Protein AF-A0A1G5FAT8-F1 (afdb_monomer_lite)

Sequence (98 aa):
MTKFECDLVTDLLPRYIDKKTSEESNRFIEEHINECQDCKELYEAMVADVAVDAKQSPIKRRFRLNGIMKMALIVLGYFVVIIIALFIFSYILLNGVI

pLDDT: mean 84.08, std 16.05, range [41.69, 96.62]

Foldseek 3Di:
DDPVLLVVLVVCLVCVLVVNDDPVVVVSNVVCLVVDVVSVVVNVVVVVVVVVVVVDDPPPPPPVVVVVVVVVVVVVVVVVVVVVVVVVVVVCVVVPVD

Secondary structure (DSSP, 8-state):
--HHHHHHHHHHHHHHHTT-S-HHHHHHHHHHHHH-HHHHHHHHHHHHHHHHHHHS-S------HHHHHHHHHHHHHHHHHHHHHHHHHHHHHHTT--

Structure (mmCIF, N/CA/C/O backbone):
data_AF-A0A1G5FAT8-F1
#
_entry.id   AF-A0A1G5FAT8-F1
#
loop_
_atom_site.group_PDB
_atom_site.id
_atom_site.type_symbol
_atom_site.label_atom_id
_atom_site.label_alt_id
_atom_site.label_comp_id
_atom_site.label_asym_id
_atom_site.label_entity_id
_atom_site.label_seq_id
_atom_site.pdbx_PDB_ins_code
_atom_site.Cartn_x
_atom_site.Cartn_y
_atom_site.Cartn_z
_atom_site.occupancy
_atom_site.B_iso_or_equiv
_atom_site.auth_seq_id
_atom_site.auth_comp_id
_atom_site.auth_asym_id
_atom_site.auth_atom_id
_atom_site.pdbx_PDB_model_num
ATOM 1 N N . MET A 1 1 ? -23.013 6.376 22.396 1.00 67.81 1 MET A N 1
ATOM 2 C CA . MET A 1 1 ? -22.058 6.579 21.293 1.00 67.81 1 MET A CA 1
ATOM 3 C C . MET A 1 1 ? -22.394 7.830 20.514 1.00 67.81 1 MET A C 1
ATOM 5 O O . MET A 1 1 ? -23.565 8.070 20.228 1.00 67.81 1 MET A O 1
ATOM 9 N N . THR A 1 2 ? -21.388 8.657 20.240 1.00 84.50 2 THR A N 1
ATOM 10 C CA . THR A 1 2 ? -21.527 9.871 19.428 1.00 84.50 2 THR A CA 1
ATOM 11 C C . THR A 1 2 ? -21.215 9.575 17.964 1.00 84.50 2 THR A C 1
ATOM 13 O O . THR A 1 2 ? -20.406 8.707 17.652 1.00 84.50 2 THR A O 1
ATOM 16 N N . LYS A 1 3 ? -21.817 10.339 17.046 1.00 89.19 3 LYS A N 1
ATOM 17 C CA . LYS A 1 3 ? -21.551 10.201 15.607 1.00 89.19 3 LYS A CA 1
ATOM 18 C C . LYS A 1 3 ? -20.058 10.348 15.265 1.00 89.19 3 LYS A C 1
ATOM 20 O O . LYS A 1 3 ? -19.551 9.622 14.424 1.00 89.19 3 LYS A O 1
ATOM 25 N N . PHE A 1 4 ? -19.361 11.253 15.953 1.00 93.81 4 PHE A N 1
ATOM 26 C CA . PHE A 1 4 ? -17.934 11.495 15.744 1.00 93.81 4 PHE A CA 1
ATOM 27 C C . PHE A 1 4 ? -17.070 10.270 16.073 1.00 93.81 4 PHE A C 1
ATOM 29 O O . PHE A 1 4 ? -16.143 9.962 15.331 1.00 93.81 4 PHE A O 1
ATOM 36 N N . GLU A 1 5 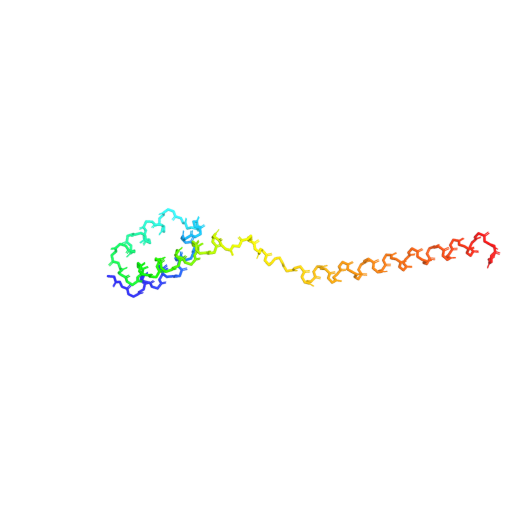? -17.378 9.555 17.159 1.00 94.50 5 GLU A N 1
ATOM 37 C CA . GLU A 1 5 ? -16.658 8.328 17.521 1.00 94.50 5 GLU A CA 1
ATOM 38 C C . GLU A 1 5 ? -16.869 7.231 16.472 1.00 94.50 5 GLU A C 1
ATOM 40 O O . GLU A 1 5 ? -15.910 6.554 16.112 1.00 94.50 5 GLU A O 1
ATOM 45 N N . CYS A 1 6 ? -18.087 7.099 15.933 1.00 96.00 6 CYS A N 1
ATOM 46 C CA . CYS A 1 6 ? -18.378 6.145 14.861 1.00 96.00 6 CYS A CA 1
ATOM 47 C C . CYS A 1 6 ? -17.601 6.469 13.576 1.00 96.00 6 CYS A C 1
ATOM 49 O O . CYS A 1 6 ? -17.025 5.568 12.963 1.00 96.00 6 CYS A O 1
ATOM 51 N N . ASP A 1 7 ? -17.559 7.745 13.177 1.00 95.62 7 ASP A N 1
ATOM 52 C CA . ASP A 1 7 ? -16.811 8.199 11.997 1.00 95.62 7 ASP A CA 1
ATOM 53 C C . ASP A 1 7 ? -15.305 7.919 12.181 1.00 95.62 7 ASP A C 1
ATOM 55 O O . ASP A 1 7 ? -14.658 7.342 11.306 1.00 95.62 7 ASP A O 1
ATOM 59 N N . LEU A 1 8 ? -14.762 8.223 13.367 1.00 95.88 8 LEU A N 1
ATOM 60 C CA . LEU A 1 8 ? -13.364 7.951 13.705 1.00 95.88 8 LEU A CA 1
ATOM 61 C C . LEU A 1 8 ? -13.036 6.452 13.676 1.00 95.88 8 LEU A C 1
ATOM 63 O O . LEU A 1 8 ? -12.013 6.056 13.115 1.00 95.88 8 LEU A O 1
ATOM 67 N N . VAL A 1 9 ? -13.879 5.608 14.279 1.00 96.12 9 VAL A N 1
ATOM 68 C CA . VAL A 1 9 ? -13.682 4.152 14.260 1.00 96.12 9 VAL A CA 1
ATOM 69 C C . VAL A 1 9 ? -13.748 3.631 12.835 1.00 96.12 9 VAL A C 1
ATOM 71 O O . VAL A 1 9 ? -12.870 2.867 12.453 1.00 96.12 9 VAL A O 1
ATOM 74 N N . THR A 1 10 ? -14.707 4.088 12.031 1.00 94.31 10 THR A N 1
ATOM 75 C CA . THR A 1 10 ? -14.853 3.700 10.620 1.00 94.31 10 THR A CA 1
ATOM 76 C C . THR A 1 10 ? -13.601 4.021 9.802 1.00 94.31 10 THR A C 1
ATOM 78 O O . THR A 1 10 ? -13.127 3.169 9.050 1.00 94.31 10 THR A O 1
ATOM 81 N N . ASP A 1 11 ? -13.008 5.201 9.996 1.00 95.25 11 ASP A N 1
ATOM 82 C CA . ASP A 1 11 ? -11.772 5.605 9.315 1.00 95.25 11 ASP A CA 1
ATOM 83 C C . ASP A 1 11 ? -10.553 4.768 9.747 1.00 95.25 11 ASP A C 1
ATOM 85 O O . ASP A 1 11 ? -9.646 4.493 8.952 1.00 95.25 11 ASP A O 1
ATOM 89 N N . LEU A 1 12 ? -10.510 4.350 11.016 1.00 95.88 12 LEU A N 1
ATOM 90 C CA . LEU A 1 12 ? -9.411 3.560 11.576 1.00 95.88 12 LEU A CA 1
ATOM 91 C C . LEU A 1 12 ? -9.578 2.050 11.369 1.00 95.88 12 LEU A C 1
ATOM 93 O O . LEU A 1 12 ? -8.577 1.326 11.379 1.00 95.88 12 LEU A O 1
ATOM 97 N N . LEU A 1 13 ? -10.802 1.574 11.144 1.00 94.88 13 LEU A N 1
ATOM 98 C CA . LEU A 1 13 ? -11.160 0.158 11.078 1.00 94.88 13 LEU A CA 1
ATOM 99 C C . LEU A 1 13 ? -10.326 -0.636 10.061 1.00 94.88 13 LEU A C 1
ATOM 101 O O . LEU A 1 13 ? -9.808 -1.693 10.431 1.00 94.88 13 LEU A O 1
ATOM 105 N N . PRO A 1 14 ? -10.066 -0.131 8.834 1.00 91.31 14 PRO A N 1
ATOM 106 C CA . PRO A 1 14 ? -9.216 -0.841 7.880 1.00 91.31 14 PRO A CA 1
ATOM 107 C C . PRO A 1 14 ? -7.792 -1.043 8.410 1.00 91.31 14 PRO A C 1
ATOM 109 O O . PRO A 1 14 ? -7.183 -2.093 8.220 1.00 91.31 14 PRO A O 1
ATOM 112 N N . ARG A 1 15 ? -7.250 -0.043 9.118 1.00 92.88 15 ARG A N 1
ATOM 113 C CA . ARG A 1 15 ? -5.903 -0.110 9.704 1.00 92.88 15 ARG A CA 1
ATOM 114 C C . ARG A 1 15 ? -5.852 -1.040 10.913 1.00 92.88 15 ARG A C 1
ATOM 116 O O . ARG A 1 15 ? -4.819 -1.675 11.122 1.00 92.88 15 ARG A O 1
ATOM 123 N N . TYR A 1 16 ? -6.934 -1.106 11.686 1.00 93.56 16 TYR A N 1
ATOM 124 C CA . TYR A 1 16 ? -7.089 -2.027 12.810 1.00 93.56 16 TYR A CA 1
ATOM 125 C C . TYR A 1 16 ? -7.112 -3.486 12.345 1.00 93.56 16 TYR A C 1
ATOM 127 O O . TYR A 1 16 ? -6.341 -4.300 12.853 1.00 93.56 16 TYR A O 1
ATOM 135 N N . ILE A 1 17 ? -7.896 -3.800 11.307 1.00 90.81 17 ILE A N 1
ATOM 136 C CA . ILE A 1 17 ? -7.937 -5.137 10.683 1.00 90.81 17 ILE A CA 1
ATOM 137 C C . ILE A 1 17 ? -6.545 -5.540 10.165 1.00 90.81 17 ILE A C 1
ATOM 139 O O . ILE A 1 17 ? -6.089 -6.662 10.387 1.00 90.81 17 ILE A O 1
ATOM 143 N N . ASP A 1 18 ? -5.823 -4.591 9.567 1.00 90.50 18 ASP A N 1
ATOM 144 C CA . ASP A 1 18 ? -4.436 -4.749 9.119 1.00 90.50 18 ASP A CA 1
ATOM 145 C C . ASP A 1 18 ? -3.396 -4.849 10.258 1.00 90.50 18 ASP A C 1
ATOM 147 O O . ASP A 1 18 ? -2.204 -5.013 9.980 1.00 90.50 18 ASP A O 1
ATOM 151 N N . LYS A 1 19 ? -3.811 -4.723 11.527 1.00 89.56 19 LYS A N 1
ATOM 152 C CA . LYS A 1 19 ? -2.951 -4.676 12.726 1.00 89.56 19 LYS A CA 1
ATOM 153 C C . LYS A 1 19 ? -1.881 -3.572 12.673 1.00 89.56 19 LYS A C 1
ATOM 155 O O . LYS A 1 19 ? -0.738 -3.778 13.079 1.00 89.56 19 LYS A O 1
ATOM 160 N N . LYS A 1 20 ? -2.241 -2.391 12.153 1.00 91.94 20 LYS A N 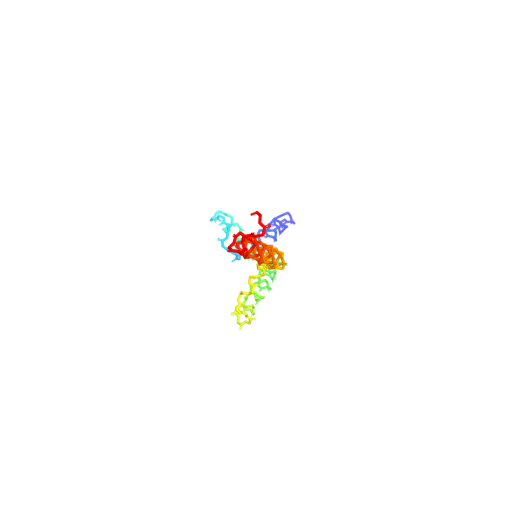1
ATOM 161 C CA . LYS A 1 20 ? -1.358 -1.211 11.969 1.00 91.94 20 LYS A CA 1
ATOM 162 C C . LYS A 1 20 ? -1.732 -0.016 12.857 1.00 91.94 20 LYS A C 1
ATOM 164 O O . LYS A 1 20 ? -1.410 1.135 12.533 1.00 91.94 20 LYS A O 1
ATOM 169 N N . THR A 1 21 ? -2.447 -0.278 13.936 1.00 92.00 21 THR A N 1
ATOM 170 C CA . THR A 1 21 ? -2.894 0.680 14.953 1.00 92.00 21 THR A CA 1
ATOM 171 C C . THR A 1 21 ? -2.119 0.459 16.253 1.00 92.00 21 THR A C 1
ATOM 173 O O . THR A 1 21 ? -1.559 -0.615 16.474 1.00 92.00 21 THR A O 1
ATOM 176 N N . SER A 1 22 ? -2.021 1.492 17.093 1.00 95.00 22 SER A N 1
ATOM 177 C CA . SER A 1 22 ? -1.404 1.364 18.418 1.00 95.00 22 SER A CA 1
ATOM 178 C C . SER A 1 22 ? -2.314 0.581 19.369 1.00 95.00 22 SER A C 1
ATOM 180 O O . SER A 1 22 ? -3.516 0.471 19.135 1.00 95.00 22 SER A O 1
ATOM 182 N N . GLU A 1 23 ? -1.760 0.074 20.471 1.00 95.12 23 GLU A N 1
ATOM 183 C CA . GLU A 1 23 ? -2.544 -0.628 21.500 1.00 95.12 23 GLU A CA 1
ATOM 184 C C . GLU A 1 23 ? -3.656 0.247 22.092 1.00 95.12 23 GLU A C 1
ATOM 186 O O . GLU A 1 23 ? -4.765 -0.229 22.321 1.00 95.12 23 GLU A O 1
ATOM 191 N N . GLU A 1 24 ? -3.385 1.538 22.286 1.00 94.44 24 GLU A N 1
ATOM 192 C CA . GLU A 1 24 ? -4.379 2.503 22.758 1.00 94.44 24 GLU A CA 1
ATOM 193 C C . GLU A 1 24 ? -5.552 2.628 21.776 1.00 94.44 24 GLU A C 1
ATOM 195 O O . GLU A 1 24 ? -6.711 2.537 22.178 1.00 94.44 24 GLU A O 1
ATOM 200 N N . SER A 1 25 ? -5.262 2.754 20.476 1.00 93.75 25 SER A N 1
ATOM 201 C CA . SER A 1 25 ? -6.301 2.789 19.445 1.00 93.75 25 SER A CA 1
ATOM 202 C C . SER A 1 25 ? -7.066 1.469 19.352 1.00 93.75 25 SER A C 1
ATOM 204 O O . SER A 1 25 ? -8.273 1.498 19.147 1.00 93.75 25 SER A O 1
ATOM 206 N N . ASN A 1 26 ? -6.398 0.324 19.531 1.00 95.88 26 ASN A N 1
ATOM 207 C CA . ASN A 1 26 ? -7.059 -0.984 19.523 1.00 95.88 26 ASN A CA 1
ATOM 208 C C . ASN A 1 26 ? -8.104 -1.076 20.630 1.00 95.88 26 ASN A C 1
ATOM 210 O O . ASN A 1 26 ? -9.243 -1.431 20.354 1.00 95.88 26 ASN A O 1
ATOM 214 N N . ARG A 1 27 ? -7.734 -0.692 21.856 1.00 96.62 27 ARG A N 1
ATOM 215 C CA . ARG A 1 27 ? -8.654 -0.702 22.996 1.00 96.62 27 ARG A CA 1
ATOM 216 C C . ARG A 1 27 ? -9.871 0.181 22.755 1.00 96.62 27 ARG A C 1
ATOM 218 O O . ARG A 1 27 ? -10.988 -0.273 22.961 1.00 96.62 27 ARG A O 1
ATOM 225 N N . PHE A 1 28 ? -9.659 1.404 22.268 1.00 96.06 28 PHE A N 1
ATOM 226 C CA . PHE A 1 28 ? -10.754 2.317 21.933 1.00 96.06 28 PHE A CA 1
ATOM 227 C C . PHE A 1 28 ? -11.698 1.727 20.873 1.00 96.06 28 PHE A C 1
ATOM 229 O O . PHE A 1 28 ? -12.915 1.768 21.035 1.00 96.06 28 PHE A O 1
ATOM 236 N N . ILE A 1 29 ? -11.145 1.152 19.801 1.00 96.44 29 ILE A N 1
ATOM 237 C CA . ILE A 1 29 ? -11.928 0.538 18.722 1.00 96.44 29 ILE A CA 1
ATOM 238 C C . ILE A 1 29 ? -12.707 -0.681 19.238 1.00 96.44 29 ILE A C 1
ATOM 240 O O . ILE A 1 29 ? -13.880 -0.831 18.912 1.00 96.44 29 ILE A O 1
ATOM 244 N N . GLU A 1 30 ? -12.090 -1.531 20.060 1.00 96.19 30 GLU A N 1
ATOM 245 C CA . GLU A 1 30 ? -12.729 -2.714 20.652 1.00 96.19 30 GLU A CA 1
ATOM 246 C C . GLU A 1 30 ? -13.858 -2.341 21.615 1.00 96.19 30 GLU A C 1
ATOM 248 O O . GLU A 1 30 ? -14.948 -2.907 21.533 1.00 96.19 30 GLU A O 1
ATOM 253 N N . GLU A 1 31 ? -13.624 -1.374 22.503 1.00 95.69 31 GLU A N 1
ATOM 254 C CA . GLU A 1 31 ? -14.650 -0.832 23.397 1.00 95.69 31 GLU A CA 1
ATOM 255 C C . GLU A 1 31 ? -15.824 -0.272 22.570 1.00 95.69 31 GLU A C 1
ATOM 257 O O . GLU A 1 31 ? -16.978 -0.625 22.814 1.00 95.69 31 GLU A O 1
ATOM 262 N N . HIS A 1 32 ? -15.540 0.485 21.503 1.00 96.06 32 HIS A N 1
ATOM 263 C CA . HIS A 1 32 ? -16.574 1.044 20.633 1.00 96.06 32 HIS A CA 1
ATOM 264 C C . HIS A 1 32 ? -17.374 -0.020 19.866 1.00 96.06 32 HIS A C 1
ATOM 266 O O . HIS A 1 32 ? -18.600 0.048 19.831 1.00 96.06 32 HIS A O 1
ATOM 272 N N . ILE A 1 33 ? -16.714 -1.010 19.257 1.00 95.94 33 ILE A N 1
ATOM 273 C CA . ILE A 1 33 ? -17.375 -2.094 18.508 1.00 95.94 33 ILE A CA 1
ATOM 274 C C . ILE A 1 33 ? -18.281 -2.929 19.423 1.00 95.94 33 ILE A C 1
ATOM 276 O O . ILE A 1 33 ? -19.333 -3.396 18.992 1.00 95.94 33 ILE A O 1
ATOM 280 N N . ASN A 1 34 ? -17.910 -3.103 20.693 1.00 94.81 34 ASN A N 1
ATOM 281 C CA . ASN A 1 34 ? -18.744 -3.829 21.652 1.00 94.81 34 ASN A CA 1
ATOM 282 C C . ASN A 1 34 ? -20.022 -3.067 22.037 1.00 94.81 34 ASN A C 1
ATOM 284 O O . ASN A 1 34 ? -21.025 -3.696 22.374 1.00 94.81 34 ASN A O 1
ATOM 288 N N . GLU A 1 35 ? -19.999 -1.735 21.976 1.00 94.38 35 GLU A N 1
ATOM 289 C CA . GLU A 1 35 ? -21.118 -0.874 22.377 1.00 94.38 35 GLU A CA 1
ATOM 290 C C . GLU A 1 35 ? -21.939 -0.326 21.196 1.00 94.38 35 GLU A C 1
ATOM 292 O O . GLU A 1 35 ? -23.060 0.149 21.389 1.00 94.38 35 GLU A O 1
ATOM 297 N N . CYS A 1 36 ? -21.405 -0.381 19.973 1.00 95.88 36 CYS A N 1
ATOM 298 C CA . CYS A 1 36 ? -22.012 0.175 18.766 1.00 95.88 36 CYS A CA 1
ATOM 299 C C . CYS A 1 36 ? -22.332 -0.922 17.744 1.00 95.88 36 CYS A C 1
ATOM 301 O O . CYS A 1 36 ? -21.442 -1.447 17.071 1.00 95.88 36 CYS A O 1
ATOM 303 N N . GLN A 1 37 ? -23.623 -1.226 17.591 1.00 94.06 37 GLN A N 1
ATOM 304 C CA . GLN A 1 37 ? -24.100 -2.253 16.660 1.00 94.06 37 GLN A CA 1
ATOM 305 C C . GLN A 1 37 ? -23.713 -1.944 15.203 1.00 94.06 37 GLN A C 1
ATOM 307 O O . GLN A 1 37 ? -23.232 -2.833 14.508 1.00 94.06 37 GLN A O 1
ATOM 312 N N . ASP A 1 38 ? -23.831 -0.687 14.767 1.00 93.88 38 ASP A N 1
ATOM 313 C CA . ASP A 1 38 ? -23.510 -0.282 13.391 1.00 93.88 38 ASP A CA 1
ATOM 314 C C . ASP A 1 38 ? -22.026 -0.521 13.057 1.00 93.88 38 ASP A C 1
ATOM 316 O O . ASP A 1 38 ? -21.681 -1.079 12.013 1.00 93.88 38 ASP A O 1
ATOM 320 N N . CYS A 1 39 ? -21.124 -0.141 13.968 1.00 95.25 39 CYS A N 1
AT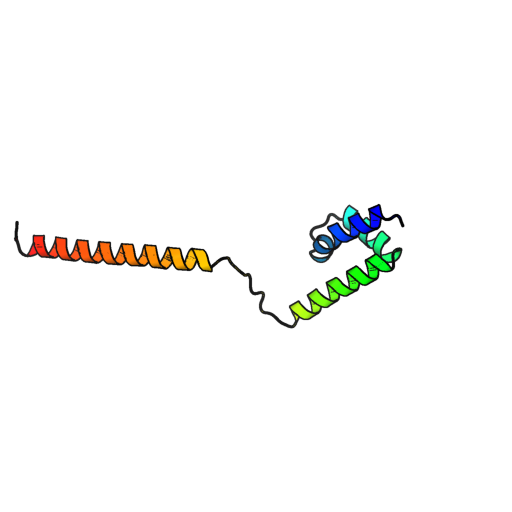OM 321 C CA . CYS A 1 39 ? -19.686 -0.346 13.783 1.00 95.25 39 CYS A CA 1
ATOM 322 C C . CYS A 1 39 ? -19.293 -1.824 13.887 1.00 95.25 39 CYS A C 1
ATOM 324 O O . CYS A 1 39 ? -18.350 -2.252 13.219 1.00 95.25 39 CYS A O 1
ATOM 326 N N . LYS A 1 40 ? -20.024 -2.614 14.681 1.00 95.31 40 LYS A N 1
ATOM 327 C CA . LYS A 1 40 ? -19.845 -4.064 14.758 1.00 95.31 40 LYS A CA 1
ATOM 328 C C . LYS A 1 40 ? -20.225 -4.760 13.459 1.00 95.31 40 LYS A C 1
ATOM 330 O O . LYS A 1 40 ? -19.438 -5.554 12.954 1.00 95.31 40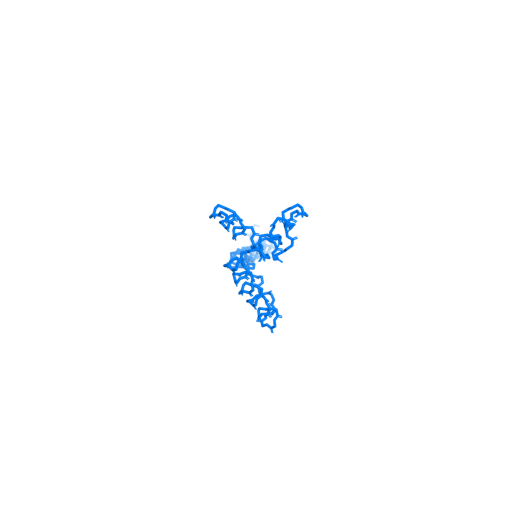 LYS A O 1
ATOM 335 N N . GLU A 1 41 ? -21.384 -4.433 12.898 1.00 94.56 41 GLU A N 1
ATOM 336 C CA . GLU A 1 41 ? -21.827 -4.981 11.612 1.00 94.56 41 GLU A CA 1
ATOM 337 C C . GLU A 1 41 ? -20.846 -4.621 10.490 1.00 94.56 41 GLU A C 1
ATOM 339 O O . GLU A 1 41 ? -20.480 -5.478 9.683 1.00 94.56 41 GLU A O 1
ATOM 344 N N . LEU A 1 42 ? -20.340 -3.382 10.483 1.00 93.56 42 LEU A N 1
ATOM 345 C CA . LEU A 1 42 ? -19.315 -2.951 9.534 1.00 93.56 42 LEU A CA 1
ATOM 346 C C . LEU A 1 42 ? -18.007 -3.745 9.684 1.00 93.56 42 LEU A C 1
ATOM 348 O O . LEU A 1 42 ? -17.428 -4.176 8.686 1.00 93.56 42 LEU A O 1
ATOM 352 N N . TYR A 1 43 ? -17.545 -3.955 10.920 1.00 94.62 43 TYR A N 1
ATOM 353 C CA . TYR A 1 43 ? -16.358 -4.760 11.206 1.00 94.62 43 TYR A CA 1
ATOM 354 C C . TYR A 1 43 ? -16.521 -6.205 10.728 1.00 94.62 43 TYR A C 1
ATOM 356 O O . TYR A 1 43 ? -15.648 -6.722 10.030 1.00 94.62 43 TYR A O 1
ATOM 364 N N . GLU A 1 44 ? -17.646 -6.844 11.051 1.00 92.25 44 GLU A N 1
ATOM 365 C CA . GLU A 1 44 ? -17.941 -8.217 10.636 1.00 92.25 44 GLU A CA 1
ATOM 366 C C . GLU A 1 44 ? -17.987 -8.348 9.106 1.00 92.25 44 GLU A C 1
ATOM 368 O O . GLU A 1 44 ? -17.390 -9.278 8.557 1.00 92.25 44 GLU A O 1
ATOM 373 N N . ALA A 1 45 ? -18.608 -7.389 8.409 1.00 89.50 45 ALA A N 1
ATOM 374 C CA . ALA A 1 45 ? -18.642 -7.350 6.948 1.00 89.50 45 ALA A CA 1
ATOM 375 C C . ALA A 1 45 ? -17.233 -7.239 6.335 1.00 89.50 45 ALA A C 1
ATOM 377 O O . ALA A 1 45 ? -16.884 -8.009 5.440 1.00 89.50 45 ALA A O 1
ATOM 378 N N . MET A 1 46 ? -16.387 -6.343 6.856 1.00 86.25 46 MET A N 1
ATOM 379 C CA . MET A 1 46 ? -15.014 -6.172 6.363 1.00 86.25 46 MET A CA 1
ATOM 380 C C . MET A 1 46 ? -14.130 -7.397 6.635 1.00 86.25 46 MET A C 1
ATOM 382 O O . MET A 1 46 ? -13.322 -7.782 5.791 1.00 86.25 46 MET A O 1
ATOM 386 N N . VAL A 1 47 ? -14.267 -8.035 7.802 1.00 85.75 47 VAL A N 1
ATOM 387 C CA . VAL A 1 47 ? -13.506 -9.250 8.137 1.00 85.75 47 VAL A CA 1
ATOM 388 C C . VAL A 1 47 ? -13.954 -10.440 7.284 1.00 85.75 47 VAL A C 1
ATOM 390 O O . VAL A 1 47 ? -13.115 -11.253 6.883 1.00 85.75 47 VAL A O 1
ATOM 393 N N . ALA A 1 48 ? -15.249 -10.538 6.967 1.00 81.81 48 ALA A N 1
ATOM 394 C CA . ALA A 1 48 ? -15.774 -11.566 6.074 1.00 81.81 48 ALA A CA 1
ATOM 395 C C . ALA A 1 48 ? -15.171 -11.457 4.663 1.00 81.81 48 ALA A C 1
ATOM 397 O O . ALA A 1 48 ? -14.702 -12.468 4.136 1.00 81.81 48 ALA A O 1
ATOM 398 N N . ASP A 1 49 ? -15.088 -10.250 4.097 1.00 70.44 49 ASP A N 1
ATOM 399 C CA . ASP A 1 49 ? -14.451 -10.015 2.792 1.00 70.44 49 ASP A CA 1
ATOM 400 C C . ASP A 1 49 ? -12.971 -10.438 2.794 1.00 70.44 49 ASP A C 1
ATOM 402 O O . ASP A 1 49 ? -12.519 -11.157 1.897 1.00 70.44 49 ASP A O 1
ATOM 406 N N . VAL A 1 50 ? -12.227 -10.108 3.857 1.00 66.88 50 VAL A N 1
ATOM 407 C CA . VAL A 1 50 ? -10.822 -10.529 4.020 1.00 66.88 50 VAL A CA 1
ATOM 408 C C . VAL A 1 50 ? -10.687 -12.058 4.091 1.00 66.88 50 VAL A C 1
ATOM 410 O O . VAL A 1 50 ? -9.741 -12.631 3.541 1.00 66.88 50 VAL A O 1
ATOM 413 N N . ALA A 1 51 ? -11.625 -12.750 4.741 1.00 62.25 51 ALA A N 1
ATOM 414 C CA . ALA A 1 51 ? -11.614 -14.209 4.838 1.00 62.25 51 ALA A CA 1
ATOM 415 C C . ALA A 1 51 ? -11.937 -14.899 3.498 1.00 62.25 51 ALA A C 1
ATOM 417 O O . ALA A 1 51 ? -11.397 -15.976 3.214 1.00 62.25 51 ALA A O 1
ATOM 418 N N . VAL A 1 52 ? -12.785 -14.288 2.664 1.00 59.97 52 VAL A N 1
ATOM 419 C CA . VAL A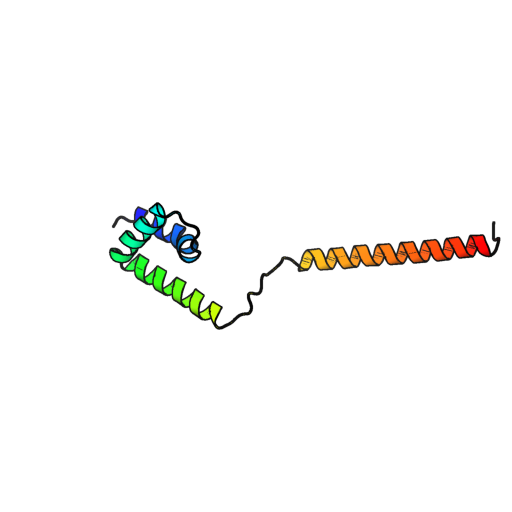 1 52 ? -13.076 -14.769 1.304 1.00 59.97 52 VAL A CA 1
ATOM 420 C C . VAL A 1 52 ? -11.858 -14.570 0.396 1.00 59.97 52 VAL A C 1
ATOM 422 O O . VAL A 1 52 ? -11.449 -15.517 -0.284 1.00 59.97 52 VAL A O 1
ATOM 425 N N . ASP A 1 53 ? -11.202 -13.410 0.467 1.00 55.62 53 ASP A N 1
ATOM 426 C CA . ASP A 1 53 ? -9.974 -13.121 -0.284 1.00 55.62 53 ASP A CA 1
ATOM 427 C C . ASP A 1 53 ? -8.810 -14.051 0.101 1.00 55.62 53 ASP A C 1
ATOM 429 O O . ASP A 1 53 ? -8.053 -14.499 -0.768 1.00 55.62 53 ASP A O 1
ATOM 433 N N . ALA A 1 54 ? -8.696 -14.424 1.382 1.00 56.12 54 ALA A N 1
ATOM 434 C CA . ALA A 1 54 ? -7.678 -15.359 1.866 1.00 56.12 54 ALA A CA 1
ATOM 435 C C . ALA A 1 54 ? -7.850 -16.790 1.320 1.00 56.12 54 ALA A C 1
ATOM 437 O O . ALA A 1 54 ? -6.867 -17.524 1.186 1.00 56.12 54 ALA A O 1
ATOM 438 N N . LYS A 1 55 ? -9.080 -17.198 0.974 1.00 50.50 55 LYS A N 1
ATOM 439 C CA . LYS A 1 55 ? -9.363 -18.497 0.336 1.00 50.50 55 LYS A CA 1
ATOM 440 C C . LYS A 1 55 ? -9.312 -18.453 -1.193 1.00 50.50 55 LYS A C 1
ATOM 442 O O . LYS A 1 55 ? -9.223 -19.515 -1.808 1.00 50.50 55 LYS A O 1
ATOM 447 N N . GLN A 1 56 ? -9.345 -17.270 -1.808 1.00 46.41 56 GLN A N 1
ATOM 448 C CA . GLN A 1 56 ? -9.432 -17.105 -3.260 1.00 46.41 56 GLN A CA 1
ATOM 449 C C . GLN A 1 56 ? -8.431 -16.104 -3.855 1.00 46.41 56 GLN A C 1
ATOM 451 O O . GLN A 1 56 ? -8.769 -15.414 -4.804 1.00 46.41 56 GLN A O 1
ATOM 456 N N . SER A 1 57 ? -7.168 -16.031 -3.428 1.00 41.69 57 SER A N 1
ATOM 457 C CA . SER A 1 57 ? -6.125 -15.569 -4.363 1.00 41.69 57 SER A CA 1
ATOM 458 C C . SER A 1 57 ? -4.697 -15.835 -3.881 1.00 41.69 57 SER A C 1
ATOM 460 O O . SER A 1 57 ? -4.369 -15.578 -2.723 1.00 41.69 57 SER A O 1
ATOM 462 N N . PRO A 1 58 ? -3.771 -16.242 -4.773 1.00 45.44 58 PRO A N 1
ATOM 463 C CA . PRO A 1 58 ? -2.388 -15.847 -4.586 1.00 45.44 58 PRO A CA 1
ATOM 464 C C . PRO A 1 58 ? -2.381 -14.325 -4.701 1.00 45.44 58 PRO A C 1
ATOM 466 O O . PRO A 1 58 ? -2.744 -13.800 -5.753 1.00 45.44 58 PRO A O 1
ATOM 469 N N . ILE A 1 59 ? -2.017 -13.643 -3.613 1.00 50.88 59 ILE A N 1
ATOM 470 C CA . ILE A 1 59 ? -1.859 -12.190 -3.496 1.00 50.88 59 ILE A CA 1
ATOM 471 C C . ILE A 1 59 ? -1.274 -11.642 -4.805 1.00 50.88 59 ILE A C 1
ATOM 473 O O . ILE A 1 59 ? -0.056 -11.627 -5.016 1.00 50.88 59 ILE A O 1
ATOM 477 N N . LYS A 1 60 ? -2.142 -11.186 -5.716 1.00 48.34 60 LYS A N 1
ATOM 478 C CA . LYS A 1 60 ? -1.729 -10.456 -6.908 1.00 48.34 60 LYS A CA 1
ATOM 479 C C . LYS A 1 60 ? -1.406 -9.067 -6.403 1.00 48.34 60 LYS A C 1
ATOM 481 O O . LYS A 1 60 ? -2.199 -8.137 -6.519 1.00 48.34 60 LYS A O 1
ATOM 486 N N . ARG A 1 61 ? -0.201 -8.919 -5.846 1.00 48.66 61 ARG A N 1
ATOM 487 C CA . ARG A 1 61 ? 0.457 -7.620 -5.800 1.00 48.66 61 ARG A CA 1
ATOM 488 C C . ARG A 1 61 ? 0.404 -7.097 -7.231 1.00 48.66 61 ARG A C 1
ATOM 490 O O . ARG A 1 61 ? 1.140 -7.576 -8.092 1.00 48.66 61 ARG A O 1
ATOM 497 N N . ARG A 1 62 ? -0.478 -6.129 -7.500 1.00 48.12 62 ARG A N 1
ATOM 498 C CA . ARG A 1 62 ? -0.371 -5.248 -8.666 1.00 48.12 62 ARG A CA 1
ATOM 499 C C . ARG A 1 62 ? 0.893 -4.415 -8.456 1.00 48.12 62 ARG A C 1
ATOM 501 O O . ARG A 1 62 ? 0.835 -3.221 -8.185 1.00 48.12 62 ARG A O 1
ATOM 508 N N . PHE A 1 63 ? 2.064 -5.046 -8.553 1.00 54.09 63 PHE A N 1
ATOM 509 C CA . PHE A 1 63 ? 3.256 -4.301 -8.900 1.00 54.09 63 PHE A CA 1
ATOM 510 C C . PHE A 1 63 ? 2.909 -3.586 -10.203 1.00 54.09 63 PHE A C 1
ATOM 512 O O . PHE A 1 63 ? 2.344 -4.194 -11.116 1.00 54.09 63 PHE A O 1
ATOM 519 N N . ARG A 1 64 ? 3.184 -2.282 -10.272 1.00 55.22 64 ARG A N 1
ATOM 520 C CA . ARG A 1 64 ? 3.006 -1.447 -11.469 1.00 55.22 64 ARG A CA 1
ATOM 521 C C . ARG A 1 64 ? 4.020 -1.860 -12.555 1.00 55.22 64 ARG A C 1
ATOM 523 O O . ARG A 1 64 ? 4.818 -1.056 -13.021 1.00 55.22 64 ARG A O 1
ATOM 530 N N . LEU A 1 65 ? 4.012 -3.138 -12.934 1.00 61.00 65 LEU A N 1
ATOM 531 C CA . LEU A 1 65 ? 4.911 -3.797 -13.884 1.00 61.00 65 LEU A CA 1
ATOM 532 C C . LEU A 1 65 ? 4.700 -3.273 -15.306 1.00 61.00 65 LEU A C 1
ATOM 534 O O . LEU A 1 65 ? 5.604 -3.343 -16.130 1.00 61.00 65 LEU A O 1
ATOM 538 N N . ASN A 1 66 ? 3.535 -2.682 -15.578 1.00 61.12 66 ASN A N 1
ATOM 539 C CA . ASN A 1 66 ? 3.153 -2.167 -16.889 1.00 61.12 66 ASN A CA 1
ATOM 540 C C . ASN A 1 66 ? 4.115 -1.068 -17.382 1.00 61.12 66 ASN A C 1
ATOM 542 O O . ASN A 1 66 ? 4.318 -0.939 -18.586 1.00 61.12 66 ASN A O 1
ATOM 546 N N . GLY A 1 67 ? 4.698 -0.276 -16.471 1.00 65.25 67 GLY A N 1
ATOM 547 C CA . GLY A 1 67 ? 5.676 0.766 -16.811 1.00 65.25 67 GLY A CA 1
ATOM 548 C C . GLY A 1 67 ? 7.107 0.235 -16.923 1.00 65.25 67 GLY A C 1
ATOM 549 O O . GLY A 1 67 ? 7.816 0.558 -17.873 1.00 65.25 67 GLY A O 1
ATOM 550 N N . ILE A 1 68 ? 7.511 -0.632 -15.992 1.00 78.12 68 ILE A N 1
ATOM 551 C CA . ILE A 1 68 ? 8.872 -1.190 -15.926 1.00 78.12 68 ILE A CA 1
ATOM 552 C C . ILE A 1 68 ? 9.140 -2.118 -17.118 1.00 78.12 68 ILE A C 1
ATOM 554 O O . ILE A 1 68 ? 10.200 -2.044 -17.729 1.00 78.12 68 ILE A O 1
ATOM 558 N N . MET A 1 69 ? 8.158 -2.936 -17.509 1.00 76.69 69 MET A N 1
ATOM 559 C CA . MET A 1 69 ? 8.287 -3.863 -18.638 1.00 76.69 69 MET A CA 1
ATOM 56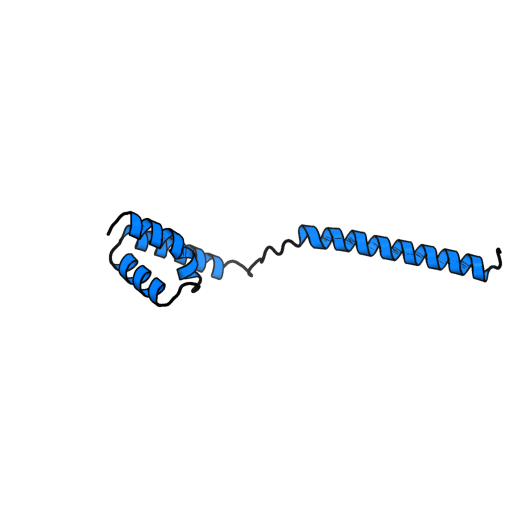0 C C . MET A 1 69 ? 8.434 -3.127 -19.979 1.00 76.69 69 MET A C 1
ATOM 562 O O . MET A 1 69 ? 9.209 -3.551 -20.832 1.00 76.69 69 MET A O 1
ATOM 566 N N . LYS A 1 70 ? 7.751 -1.983 -20.148 1.00 80.94 70 LYS A N 1
ATOM 567 C CA . LYS A 1 70 ? 7.912 -1.120 -21.331 1.00 80.94 70 LYS A CA 1
ATOM 568 C C . LYS A 1 70 ? 9.301 -0.482 -21.381 1.00 80.94 70 LYS A C 1
ATOM 570 O O . LYS A 1 70 ? 9.928 -0.490 -22.434 1.00 80.94 70 LYS A O 1
ATOM 575 N N . MET A 1 71 ? 9.797 0.020 -20.248 1.00 81.94 71 MET A N 1
ATOM 576 C CA . MET A 1 71 ? 11.147 0.590 -20.164 1.00 81.94 71 MET A CA 1
ATOM 577 C C . MET A 1 71 ? 12.235 -0.460 -20.421 1.00 81.94 71 MET A C 1
ATOM 579 O O . MET A 1 71 ? 13.184 -0.185 -21.149 1.00 81.94 71 MET A O 1
ATOM 583 N N . ALA A 1 72 ? 12.074 -1.679 -19.902 1.00 87.62 72 ALA A N 1
ATOM 584 C CA . ALA A 1 72 ? 13.023 -2.769 -20.120 1.00 87.62 72 ALA A CA 1
ATOM 585 C C . ALA A 1 72 ? 13.169 -3.140 -21.608 1.00 87.62 72 ALA A C 1
ATOM 587 O O . ALA A 1 72 ? 14.287 -3.354 -22.073 1.00 87.62 72 ALA A O 1
ATOM 588 N N . LEU A 1 73 ? 12.068 -3.158 -22.371 1.00 87.38 73 LEU A N 1
ATOM 589 C CA . LEU A 1 73 ? 12.102 -3.436 -23.813 1.00 87.38 73 LEU A CA 1
ATOM 590 C C . LEU A 1 73 ? 12.846 -2.355 -24.608 1.00 87.38 73 LEU A C 1
ATOM 592 O O . LEU A 1 73 ? 13.616 -2.683 -25.508 1.00 87.38 73 LEU A O 1
ATOM 596 N N . ILE A 1 74 ? 12.653 -1.079 -24.260 1.00 90.88 74 ILE A N 1
ATOM 597 C CA . ILE A 1 74 ? 13.341 0.042 -24.920 1.00 90.88 74 ILE A CA 1
ATOM 598 C C . ILE A 1 74 ? 14.849 -0.027 -24.652 1.00 90.88 74 ILE A C 1
ATOM 600 O O . ILE A 1 74 ? 15.650 0.094 -25.578 1.00 90.88 74 ILE A O 1
ATOM 604 N N . VAL A 1 75 ? 15.236 -0.271 -23.398 1.00 93.06 75 VAL A N 1
ATOM 605 C CA . VAL A 1 75 ? 16.646 -0.393 -23.003 1.00 93.06 75 VAL A CA 1
ATOM 606 C C . VAL A 1 75 ? 17.307 -1.576 -23.711 1.00 93.06 75 VAL A C 1
ATOM 608 O O . VAL A 1 75 ? 18.381 -1.415 -24.286 1.00 93.06 75 VAL A O 1
ATOM 611 N N . LEU A 1 76 ? 16.652 -2.742 -23.741 1.00 92.62 76 LEU A N 1
ATOM 612 C CA . LEU A 1 76 ? 17.168 -3.921 -24.439 1.00 92.62 76 LEU A CA 1
ATOM 613 C C . LEU A 1 76 ? 17.363 -3.654 -25.939 1.00 92.62 76 LEU A C 1
ATOM 615 O O . LEU A 1 76 ? 18.411 -3.989 -26.487 1.00 92.62 76 LEU A O 1
ATOM 619 N N . GLY A 1 77 ? 16.392 -3.006 -26.590 1.00 93.25 77 GLY A N 1
ATOM 620 C CA . GLY A 1 77 ? 16.500 -2.627 -28.000 1.00 93.25 77 GLY A CA 1
ATOM 621 C C . GLY A 1 77 ? 17.691 -1.705 -28.276 1.00 93.25 77 GLY A C 1
ATOM 622 O O . GLY A 1 77 ? 18.439 -1.933 -29.224 1.00 93.25 77 GLY A O 1
ATOM 623 N N . TYR A 1 78 ? 17.926 -0.715 -27.412 1.00 95.81 78 TYR A N 1
ATOM 624 C CA . TYR A 1 78 ? 19.074 0.187 -27.524 1.00 95.81 78 TYR A CA 1
ATOM 625 C C . TYR A 1 78 ? 20.419 -0.553 -27.427 1.00 95.81 78 TYR A C 1
ATOM 627 O O . TYR A 1 78 ? 21.311 -0.321 -28.244 1.00 95.81 78 TYR A O 1
ATOM 635 N N . PHE A 1 79 ? 20.550 -1.502 -26.493 1.00 95.81 79 PHE A N 1
ATOM 636 C CA . PHE A 1 79 ? 21.760 -2.323 -26.372 1.00 95.81 79 PHE A CA 1
ATOM 637 C C . PHE A 1 79 ? 22.037 -3.154 -27.629 1.00 95.81 79 PHE A C 1
ATOM 639 O O . PHE A 1 79 ? 23.184 -3.229 -28.066 1.00 95.81 79 PHE A O 1
ATOM 646 N N . VAL A 1 80 ? 21.004 -3.734 -28.248 1.00 95.69 80 VAL A N 1
ATOM 647 C CA . VAL A 1 80 ? 21.159 -4.499 -29.498 1.00 95.69 80 VAL A CA 1
ATOM 648 C C . VAL A 1 80 ? 21.686 -3.608 -30.625 1.00 95.69 80 VAL A C 1
ATOM 650 O O . VAL A 1 80 ? 22.607 -4.006 -31.336 1.00 95.69 80 VAL A O 1
ATOM 653 N N . VAL A 1 81 ? 21.162 -2.386 -30.759 1.00 95.69 81 VAL A N 1
ATOM 654 C CA . VAL A 1 81 ? 21.622 -1.425 -31.777 1.00 95.69 81 VAL A CA 1
ATOM 655 C C . VAL A 1 81 ? 23.089 -1.047 -31.566 1.00 95.69 81 VAL A C 1
ATOM 657 O O . VAL A 1 81 ? 23.855 -1.042 -32.529 1.00 95.69 81 VAL A O 1
ATOM 660 N N . ILE A 1 82 ? 23.505 -0.791 -30.320 1.00 96.25 82 ILE A N 1
ATOM 661 C CA . ILE A 1 82 ? 24.914 -0.509 -30.003 1.00 96.25 82 ILE A CA 1
ATOM 662 C C . ILE A 1 82 ? 25.807 -1.682 -30.406 1.00 96.25 82 ILE A C 1
ATOM 664 O O . ILE A 1 82 ? 26.834 -1.474 -31.047 1.00 96.25 82 ILE A O 1
ATOM 668 N N . ILE A 1 83 ? 25.421 -2.911 -30.057 1.00 96.19 83 ILE A N 1
ATOM 669 C CA . ILE A 1 83 ? 26.206 -4.106 -30.383 1.00 96.19 83 ILE A CA 1
ATOM 670 C C . ILE A 1 83 ? 26.378 -4.224 -31.900 1.00 96.19 83 ILE A C 1
ATOM 672 O O . ILE A 1 83 ? 27.500 -4.393 -32.371 1.00 96.19 83 ILE A O 1
ATOM 676 N N . ILE A 1 84 ? 25.301 -4.062 -32.675 1.00 96.38 84 ILE A N 1
ATOM 677 C CA . ILE A 1 84 ? 25.360 -4.106 -34.143 1.00 96.38 84 ILE A CA 1
ATOM 678 C C . ILE A 1 84 ? 26.303 -3.024 -34.687 1.00 96.38 84 ILE A C 1
ATOM 680 O O . ILE A 1 84 ? 27.142 -3.318 -35.537 1.00 96.38 84 ILE A O 1
ATOM 684 N N . ALA A 1 85 ? 26.217 -1.793 -34.176 1.00 95.44 85 ALA A N 1
ATOM 685 C CA . ALA A 1 85 ? 27.094 -0.703 -34.596 1.00 95.44 85 ALA A CA 1
ATOM 686 C C . ALA A 1 85 ? 28.576 -1.004 -34.307 1.00 95.44 85 ALA A C 1
ATOM 688 O O . ALA A 1 85 ? 29.426 -0.763 -35.163 1.00 95.44 85 ALA A O 1
ATOM 689 N N . LEU A 1 86 ? 28.886 -1.584 -33.143 1.00 95.69 86 LEU A N 1
ATOM 690 C CA . LEU A 1 86 ? 30.246 -2.001 -32.788 1.00 95.69 86 LEU A CA 1
ATOM 691 C C . LEU A 1 86 ? 30.763 -3.124 -33.693 1.00 95.69 86 LEU A C 1
ATOM 693 O O . LEU A 1 86 ? 31.922 -3.086 -34.102 1.00 95.69 86 LEU A O 1
ATOM 697 N N . PHE A 1 87 ? 29.913 -4.092 -34.045 1.00 95.50 87 PHE A N 1
ATOM 698 C CA . PHE A 1 87 ? 30.266 -5.150 -34.993 1.00 95.50 87 PHE A CA 1
ATOM 699 C C . PHE A 1 87 ? 30.572 -4.589 -36.384 1.00 95.50 87 PHE A C 1
ATOM 701 O O . PHE A 1 87 ? 31.585 -4.954 -36.978 1.00 95.50 87 PHE A O 1
ATOM 708 N N . ILE A 1 88 ? 29.737 -3.674 -36.884 1.00 93.25 88 ILE A N 1
ATOM 709 C CA . ILE A 1 88 ? 29.958 -3.004 -38.173 1.00 93.25 88 ILE A CA 1
ATOM 710 C C . ILE A 1 88 ? 31.265 -2.207 -38.137 1.00 93.25 88 ILE A C 1
ATOM 712 O O . ILE A 1 88 ? 32.088 -2.330 -39.040 1.00 93.25 88 ILE A O 1
ATOM 716 N N . PHE A 1 89 ? 31.488 -1.430 -37.077 1.00 93.31 89 PHE A N 1
ATOM 717 C CA . PHE A 1 89 ? 32.709 -0.647 -36.908 1.00 93.31 89 PHE A CA 1
ATOM 718 C C . PHE A 1 89 ? 33.959 -1.535 -36.863 1.00 93.31 89 PHE A C 1
ATOM 720 O O . PHE A 1 89 ? 34.929 -1.282 -37.573 1.00 93.31 89 PHE A O 1
ATOM 727 N N . SER A 1 90 ? 33.916 -2.622 -36.088 1.00 92.75 90 SER A N 1
ATOM 728 C CA . SER A 1 90 ? 35.004 -3.598 -36.021 1.00 92.75 90 SER A CA 1
ATOM 729 C C . SER A 1 90 ? 35.272 -4.244 -37.380 1.00 92.75 90 SER A C 1
ATOM 731 O O . SER A 1 90 ? 36.432 -4.371 -37.760 1.00 92.75 90 SER A O 1
ATOM 733 N N . TYR A 1 91 ? 34.228 -4.597 -38.134 1.00 93.81 91 TYR A N 1
ATOM 734 C CA . TYR A 1 91 ? 34.357 -5.155 -39.478 1.00 93.81 91 TYR A CA 1
ATOM 735 C C . TYR A 1 91 ? 35.016 -4.171 -40.454 1.00 93.81 91 TYR A C 1
ATOM 737 O O . TYR A 1 91 ? 35.895 -4.569 -41.217 1.00 93.81 91 TYR A O 1
ATOM 745 N N . ILE A 1 92 ? 34.638 -2.890 -40.415 1.00 90.81 92 ILE A N 1
ATOM 746 C CA . ILE A 1 92 ? 35.232 -1.840 -41.260 1.00 90.81 92 ILE A CA 1
ATOM 747 C C . ILE A 1 92 ? 36.729 -1.678 -40.959 1.00 90.81 92 ILE A C 1
ATOM 749 O O . ILE A 1 92 ? 37.531 -1.618 -41.891 1.00 90.81 92 ILE A O 1
ATOM 753 N N . LEU A 1 93 ? 37.113 -1.674 -39.675 1.00 87.88 93 LEU A N 1
ATOM 754 C CA . LEU A 1 93 ? 38.519 -1.616 -39.262 1.00 87.88 93 LEU A CA 1
ATOM 755 C C . LEU A 1 93 ? 39.308 -2.858 -39.691 1.00 87.88 93 LEU A C 1
ATOM 757 O O . LEU A 1 93 ? 40.431 -2.734 -40.173 1.00 87.88 93 LEU A O 1
ATOM 761 N N . LEU A 1 94 ? 38.733 -4.055 -39.532 1.00 83.44 94 LEU A N 1
ATOM 762 C CA . LEU A 1 94 ? 39.424 -5.313 -39.828 1.00 83.44 94 LEU A CA 1
ATOM 763 C C . LEU A 1 94 ? 39.671 -5.512 -41.330 1.00 83.44 94 LEU A C 1
ATOM 765 O O . LEU A 1 94 ? 40.687 -6.081 -41.716 1.00 83.44 94 LEU A O 1
ATOM 769 N N . ASN A 1 95 ? 38.747 -5.042 -42.172 1.00 85.31 95 ASN A N 1
ATOM 770 C CA . ASN A 1 95 ? 38.869 -5.121 -43.629 1.00 85.31 95 ASN A CA 1
ATOM 771 C C . ASN A 1 95 ? 39.668 -3.955 -44.233 1.00 85.31 95 ASN A C 1
ATOM 773 O O . ASN A 1 95 ? 39.776 -3.875 -45.455 1.00 85.31 95 ASN A O 1
ATOM 777 N N . GLY A 1 96 ? 40.228 -3.061 -43.406 1.00 70.44 96 GLY A N 1
ATOM 778 C CA . GLY A 1 96 ? 41.132 -2.004 -43.863 1.00 70.44 96 GLY A CA 1
ATOM 779 C C . GLY A 1 96 ? 40.486 -1.000 -44.820 1.00 70.44 96 GLY A C 1
ATOM 780 O O . GLY A 1 96 ? 41.150 -0.506 -45.721 1.00 70.44 96 GLY A O 1
ATOM 781 N N . VAL A 1 97 ? 39.189 -0.707 -44.652 1.00 67.44 97 VAL A N 1
ATOM 782 C CA . VAL A 1 97 ? 38.450 0.295 -45.456 1.00 67.44 97 VAL A CA 1
ATOM 783 C C . VAL A 1 97 ? 38.713 1.735 -44.953 1.00 67.44 97 VAL A C 1
ATOM 785 O O . VAL A 1 97 ? 37.919 2.647 -45.172 1.00 67.44 97 VAL A O 1
ATOM 788 N N . ILE A 1 98 ? 39.845 1.955 -44.277 1.00 57.44 98 ILE A N 1
ATOM 789 C CA . ILE A 1 98 ? 40.363 3.265 -43.850 1.00 57.44 98 ILE A CA 1
ATOM 790 C C . ILE A 1 98 ? 41.831 3.352 -44.250 1.00 57.44 98 ILE A C 1
ATOM 792 O O . ILE A 1 98 ? 42.558 2.374 -43.964 1.00 57.44 98 ILE A O 1
#

Radius of gyration: 29.15 Å; chains: 1; bounding box: 65×30×69 Å